Protein AF-A9AW72-F1 (afdb_monomer_lite)

Sequence (147 aa):
MGSSKQIFLMLPPHDPLPLIAGLETLGYKPDPWNKTSLVGMRQAWGQDGTVDIYTSSETFVWKADFPAVCEQITAHVGTDQWMHYVIYFTYHPQAEAALLKLIDWMHTQYPQLTVVTSLHHVFSPDHLPLKDRAMLYWGNDPWDDED

Radius of gyration: 15.01 Å; chains: 1; bounding box: 34×37×42 Å

Secondary structure (DSSP, 8-state):
----EEEEEEE-S--SHHHHHHHHHTT-EE-TT-SS-S-EEEEEETTTEEEEEEEES-THHHHHH-HHHHHHHHHHHS-S--EEEEEEE-S-HHHHHHHHHHHHHHHHH-TT-EEEES-GGGS-TTTTTTTSTTEEE-SS-TT-TT-

pLDDT: mean 74.54, std 15.77, range [37.12, 95.31]

Organism: Herpetosiphon aurantiacus (strain ATCC 23779 / DSM 785 / 114-95) (NCBI:txid316274)

Foldseek 3Di:
DFDWFKKKKKAADDDCPVVQVVVVVLVWDADPPDDDFPDWTKDDDPPFWIKIKGKDPCPPVCCPVPVVVLVVVCVLLVHNRITMMMIITGPDPVNLVSVLVSVVVCCVVGVSMAMEHQCVVSDDCVSDVPPDSRYHHDDPDPVPPVD

Structure (mmCIF, N/CA/C/O backbone):
data_AF-A9AW72-F1
#
_entry.id   AF-A9AW72-F1
#
loop_
_atom_site.group_PDB
_atom_site.id
_atom_site.type_symbol
_atom_site.label_atom_id
_atom_site.label_alt_id
_atom_site.label_comp_id
_atom_site.label_asym_id
_atom_site.label_entity_id
_atom_site.label_seq_id
_atom_site.pdbx_PDB_ins_code
_atom_site.Cartn_x
_atom_site.Cartn_y
_atom_site.Cartn_z
_atom_site.occupancy
_atom_site.B_iso_or_equiv
_atom_site.auth_seq_id
_atom_site.auth_comp_id
_atom_site.auth_asym_id
_atom_site.auth_atom_id
_atom_site.pdbx_PDB_model_num
ATOM 1 N N . MET A 1 1 ? 21.544 6.641 9.767 1.00 37.12 1 MET A N 1
ATOM 2 C CA . MET A 1 1 ? 20.820 5.931 8.693 1.00 37.12 1 MET A CA 1
ATOM 3 C C . MET A 1 1 ? 19.467 5.545 9.257 1.00 37.12 1 MET A C 1
ATOM 5 O O . MET A 1 1 ? 19.424 4.687 10.127 1.00 37.12 1 MET A O 1
ATOM 9 N N . GLY A 1 2 ? 18.400 6.251 8.879 1.00 42.38 2 GLY A N 1
ATOM 10 C CA . GLY A 1 2 ? 17.049 5.880 9.304 1.00 42.38 2 GLY A CA 1
ATOM 11 C C . GLY A 1 2 ? 16.670 4.554 8.651 1.00 42.38 2 GLY A C 1
ATOM 12 O O . GLY A 1 2 ? 16.820 4.415 7.440 1.00 42.38 2 GLY A O 1
ATOM 13 N N . SER A 1 3 ? 16.256 3.558 9.437 1.00 61.50 3 SER A N 1
ATOM 14 C CA . SER A 1 3 ? 15.808 2.282 8.877 1.00 61.50 3 SER A CA 1
ATOM 15 C C . SER A 1 3 ? 14.470 2.509 8.174 1.00 61.50 3 SER A C 1
ATOM 17 O O . SER A 1 3 ? 13.480 2.781 8.859 1.00 61.50 3 SER A O 1
ATOM 19 N N . SER A 1 4 ? 14.41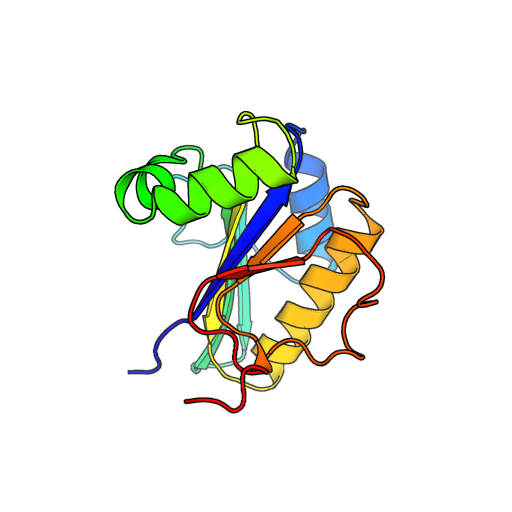9 2.402 6.847 1.00 64.69 4 SER A N 1
ATOM 20 C CA . SER A 1 4 ? 13.142 2.319 6.137 1.00 64.69 4 SER A CA 1
ATOM 21 C C . SER A 1 4 ? 12.352 1.127 6.669 1.00 64.69 4 SER A C 1
ATOM 23 O O . SER A 1 4 ? 12.900 0.039 6.864 1.00 64.69 4 SER A O 1
ATOM 25 N N . LYS A 1 5 ? 11.074 1.349 6.949 1.00 78.56 5 LYS A N 1
ATOM 26 C CA . LYS A 1 5 ? 10.140 0.332 7.420 1.00 78.56 5 LYS A CA 1
ATOM 27 C C . LYS A 1 5 ? 9.283 -0.168 6.272 1.00 78.56 5 LYS A C 1
ATOM 29 O O . LYS A 1 5 ? 9.164 0.516 5.258 1.00 78.56 5 LYS A O 1
ATOM 34 N N . GLN A 1 6 ? 8.733 -1.367 6.432 1.00 79.75 6 GLN A N 1
ATOM 35 C CA . GLN A 1 6 ? 7.973 -2.047 5.391 1.00 79.75 6 GLN A CA 1
ATOM 36 C C . GLN A 1 6 ? 6.622 -2.518 5.916 1.00 79.75 6 GLN A C 1
ATOM 38 O O . GLN A 1 6 ? 6.527 -3.052 7.021 1.00 79.75 6 GLN A O 1
ATOM 43 N N . ILE A 1 7 ? 5.593 -2.329 5.098 1.00 81.06 7 ILE A N 1
ATOM 44 C CA . ILE A 1 7 ? 4.258 -2.902 5.272 1.00 81.06 7 ILE A CA 1
ATOM 45 C C . ILE A 1 7 ? 3.894 -3.595 3.970 1.00 81.06 7 ILE A C 1
ATOM 47 O O . ILE A 1 7 ? 4.200 -3.093 2.889 1.00 81.06 7 ILE A O 1
ATOM 51 N N . PHE A 1 8 ? 3.222 -4.730 4.072 1.00 81.25 8 PHE A N 1
ATOM 52 C CA . PHE A 1 8 ? 2.697 -5.435 2.918 1.00 81.25 8 PHE A CA 1
ATOM 53 C C . PHE A 1 8 ? 1.194 -5.229 2.848 1.00 81.25 8 PHE A C 1
ATOM 55 O O . PHE A 1 8 ? 0.496 -5.299 3.856 1.00 81.25 8 PHE A O 1
ATOM 62 N N . LEU A 1 9 ? 0.700 -4.978 1.647 1.00 83.88 9 LEU A N 1
ATOM 63 C CA . LEU A 1 9 ? -0.717 -4.942 1.347 1.00 83.88 9 LEU A CA 1
ATOM 64 C C . LEU A 1 9 ? -1.028 -6.021 0.325 1.00 83.88 9 LEU A C 1
ATOM 66 O O . LEU A 1 9 ? -0.293 -6.208 -0.646 1.00 83.88 9 LEU A O 1
ATOM 70 N N . MET A 1 10 ? -2.130 -6.720 0.536 1.00 82.44 10 MET A N 1
ATOM 71 C CA . MET A 1 10 ? -2.519 -7.856 -0.281 1.00 82.44 10 MET A CA 1
ATOM 72 C C . MET A 1 10 ? -3.932 -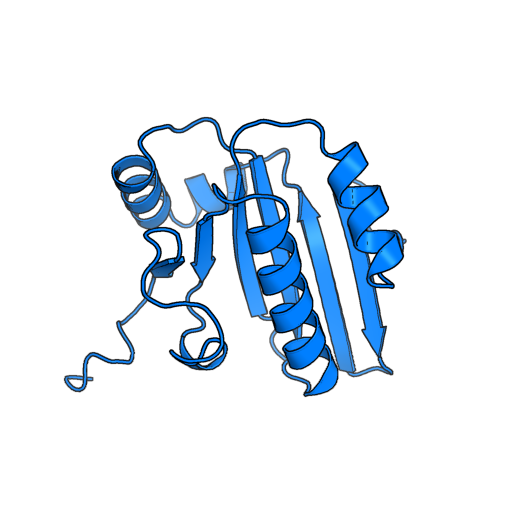7.665 -0.778 1.00 82.44 10 MET A C 1
ATOM 74 O O . MET A 1 10 ? -4.836 -7.314 -0.019 1.00 82.44 10 MET A O 1
ATOM 78 N N . LEU A 1 11 ? -4.104 -7.921 -2.067 1.00 82.19 11 LEU A N 1
ATOM 79 C CA . LEU A 1 11 ? -5.386 -7.845 -2.737 1.00 82.19 11 LEU A CA 1
ATOM 80 C C . LEU A 1 11 ? -5.587 -9.080 -3.611 1.00 82.19 11 LEU A C 1
ATOM 82 O O . LEU A 1 11 ? -4.616 -9.620 -4.158 1.00 82.19 11 LEU A O 1
ATOM 86 N N . PRO A 1 12 ? -6.845 -9.506 -3.815 1.00 81.31 12 PRO A N 1
ATOM 87 C CA . PRO A 1 12 ? -7.168 -10.399 -4.913 1.00 81.31 12 PRO A CA 1
ATOM 88 C C . PRO A 1 12 ? -6.618 -9.857 -6.243 1.00 81.31 12 PRO A C 1
ATOM 90 O O . PRO A 1 12 ? -6.438 -8.640 -6.391 1.00 81.31 12 PRO A O 1
ATOM 93 N N . PRO A 1 13 ? -6.342 -10.730 -7.226 1.00 83.56 13 PRO A N 1
ATOM 94 C CA . PRO A 1 13 ? -5.848 -10.299 -8.523 1.00 83.56 13 PRO A CA 1
ATOM 95 C C . PRO A 1 13 ? -6.814 -9.294 -9.152 1.00 83.56 13 PRO A C 1
ATOM 97 O O . PRO A 1 13 ? -8.013 -9.549 -9.254 1.00 83.56 13 PRO A O 1
ATOM 100 N N . HIS A 1 14 ? -6.287 -8.146 -9.563 1.00 84.50 14 HIS A N 1
ATOM 101 C CA . HIS A 1 14 ? -7.050 -7.075 -10.194 1.00 84.50 14 HIS A CA 1
ATOM 102 C C . HIS A 1 14 ? -6.153 -6.282 -11.152 1.00 84.50 14 HIS A C 1
ATOM 104 O O . HIS A 1 14 ? -4.936 -6.471 -11.182 1.00 84.50 14 HIS A O 1
ATOM 110 N N . ASP A 1 15 ? -6.759 -5.411 -11.957 1.00 87.44 15 ASP A N 1
ATOM 111 C CA . ASP A 1 15 ? -6.027 -4.455 -12.790 1.00 87.44 15 ASP A CA 1
ATOM 112 C C . ASP A 1 15 ? -5.423 -3.347 -11.902 1.00 87.44 15 ASP A C 1
ATOM 114 O O . ASP A 1 15 ? -6.179 -2.706 -11.171 1.00 87.44 15 ASP A O 1
ATOM 118 N N . PRO A 1 16 ? -4.100 -3.093 -11.934 1.00 87.19 16 PRO A N 1
ATOM 119 C CA . PRO A 1 16 ? -3.473 -2.054 -11.120 1.00 87.19 16 PRO A CA 1
ATOM 120 C C . PRO A 1 16 ? -3.718 -0.616 -11.615 1.00 87.19 16 PRO A C 1
ATOM 122 O O . PRO A 1 16 ? -3.408 0.327 -10.885 1.00 87.19 16 PRO A O 1
ATOM 125 N N . LEU A 1 17 ? -4.252 -0.398 -12.824 1.00 89.69 17 LEU A N 1
ATOM 126 C CA . LEU A 1 17 ? -4.426 0.955 -13.378 1.00 89.69 17 LEU A CA 1
ATOM 127 C C . LEU A 1 17 ? -5.315 1.880 -12.520 1.00 89.69 17 LEU A C 1
ATOM 129 O O . LEU A 1 17 ? -4.911 3.025 -12.288 1.00 89.69 17 LEU A O 1
ATOM 133 N N . PRO A 1 18 ? -6.474 1.437 -11.988 1.00 91.12 18 PRO A N 1
ATOM 134 C CA . PRO A 1 18 ? -7.277 2.255 -11.080 1.00 91.12 18 PRO A CA 1
ATOM 135 C C . PRO A 1 18 ? -6.536 2.623 -9.790 1.00 91.12 18 PRO A C 1
ATOM 137 O O . PRO A 1 18 ? -6.717 3.728 -9.279 1.00 91.12 18 PRO A O 1
ATOM 140 N N . LEU A 1 19 ? -5.670 1.732 -9.288 1.00 90.81 19 LEU A N 1
ATOM 141 C CA . LEU A 1 19 ? -4.852 2.013 -8.111 1.00 90.81 19 LEU A CA 1
ATOM 142 C C . LEU A 1 19 ? -3.863 3.144 -8.405 1.00 90.81 19 LEU A C 1
ATOM 144 O O . LEU A 1 19 ? -3.773 4.082 -7.620 1.00 90.81 19 LEU A O 1
ATOM 148 N N . ILE A 1 20 ? -3.155 3.085 -9.539 1.00 92.00 20 ILE A N 1
ATOM 149 C CA . ILE A 1 20 ? -2.201 4.129 -9.948 1.00 92.00 20 ILE A CA 1
ATOM 150 C C . ILE A 1 20 ? -2.899 5.490 -10.031 1.00 92.00 20 ILE A C 1
ATOM 152 O O . ILE A 1 20 ? -2.436 6.449 -9.416 1.00 92.00 20 ILE A O 1
ATOM 156 N N . ALA A 1 21 ? -4.046 5.560 -10.714 1.00 93.38 21 ALA A N 1
ATOM 157 C CA . ALA A 1 21 ? -4.820 6.796 -10.820 1.00 93.38 21 ALA A CA 1
ATOM 158 C C . ALA A 1 21 ? -5.262 7.317 -9.439 1.00 93.38 21 ALA A C 1
ATOM 160 O O . ALA A 1 21 ? -5.168 8.509 -9.153 1.00 93.38 21 ALA A O 1
ATOM 161 N N . GLY A 1 22 ? -5.697 6.424 -8.548 1.00 93.75 22 GLY A N 1
ATOM 162 C CA . GLY A 1 22 ? -6.039 6.766 -7.170 1.00 93.75 22 GLY A CA 1
ATOM 163 C C . GLY A 1 22 ? -4.860 7.323 -6.368 1.00 93.75 22 GLY A C 1
ATOM 164 O O . GLY A 1 22 ? -4.995 8.354 -5.707 1.00 93.75 22 GLY A O 1
ATOM 165 N N . LEU A 1 23 ? -3.684 6.705 -6.489 1.00 94.50 23 LEU A N 1
ATOM 166 C CA . LEU A 1 23 ? -2.448 7.162 -5.849 1.00 94.50 23 LEU A CA 1
ATOM 167 C C . LEU A 1 23 ? -2.055 8.574 -6.312 1.00 94.50 23 LEU A C 1
ATOM 169 O O . LEU A 1 23 ? -1.660 9.403 -5.488 1.00 94.50 23 LEU A O 1
ATOM 173 N N . GLU A 1 24 ? -2.234 8.893 -7.595 1.00 94.94 24 GLU A N 1
ATOM 174 C CA . GLU A 1 24 ? -2.023 10.252 -8.114 1.00 94.94 24 GLU A CA 1
ATOM 175 C C . GLU A 1 24 ? -2.945 11.275 -7.431 1.00 94.94 24 GLU A C 1
ATOM 177 O O . GLU A 1 24 ? -2.486 12.356 -7.050 1.00 94.94 24 GLU A O 1
ATOM 182 N N . THR A 1 25 ? -4.217 10.930 -7.175 1.00 94.50 25 THR A N 1
ATOM 183 C CA . THR A 1 25 ? -5.143 11.818 -6.436 1.00 94.50 25 THR A CA 1
ATOM 184 C C . THR A 1 25 ? -4.739 12.035 -4.975 1.00 94.50 25 THR A C 1
ATOM 186 O O . THR A 1 25 ? -5.037 13.082 -4.396 1.00 94.50 25 THR A O 1
ATOM 189 N N . LEU A 1 26 ? -4.014 11.082 -4.380 1.00 92.56 26 LEU A N 1
ATOM 190 C CA . LEU A 1 26 ? -3.434 11.204 -3.040 1.00 92.56 26 LEU A CA 1
ATOM 191 C C . LEU A 1 26 ? -2.123 12.012 -3.021 1.00 92.56 26 LEU A C 1
ATOM 193 O O . LEU A 1 26 ? -1.607 12.324 -1.944 1.00 92.56 26 LEU A O 1
ATOM 197 N N . GLY A 1 27 ? -1.612 12.401 -4.192 1.00 94.00 27 GLY A N 1
ATOM 198 C CA . GLY A 1 27 ? -0.391 13.185 -4.347 1.00 94.00 27 GLY A CA 1
ATOM 199 C C . GLY A 1 27 ? 0.879 12.349 -4.498 1.00 94.00 27 GLY A C 1
ATOM 200 O O . GLY A 1 27 ? 1.975 12.909 -4.401 1.00 94.00 27 GLY A O 1
ATOM 201 N N . TYR A 1 28 ? 0.752 11.042 -4.736 1.00 95.31 28 TYR A N 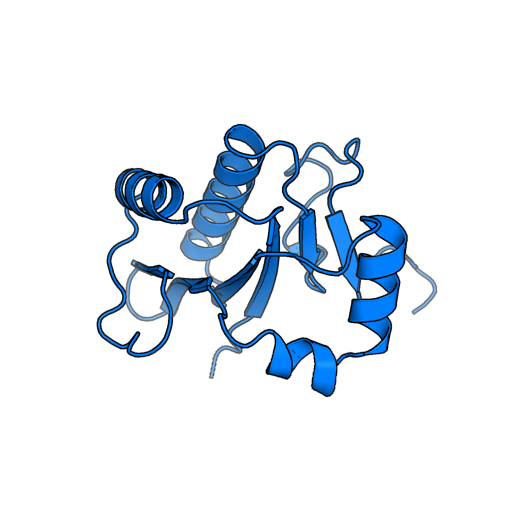1
ATOM 202 C CA . TYR A 1 28 ? 1.879 10.207 -5.134 1.00 95.31 28 TYR A CA 1
ATOM 203 C C . TYR A 1 28 ? 2.238 10.475 -6.594 1.00 95.31 28 TYR A C 1
ATOM 205 O O . TYR A 1 28 ? 1.403 10.866 -7.409 1.00 95.31 28 TYR A O 1
ATOM 213 N N . LYS A 1 29 ? 3.505 10.258 -6.931 1.00 95.00 29 LYS A N 1
ATOM 214 C CA . LYS A 1 29 ? 4.034 10.405 -8.289 1.00 95.00 29 LYS A CA 1
ATOM 215 C C . LYS A 1 29 ? 4.814 9.156 -8.675 1.00 95.00 29 LYS A C 1
ATOM 217 O O . LYS A 1 29 ? 5.317 8.492 -7.772 1.00 95.00 29 LYS A O 1
ATOM 222 N N . PRO A 1 30 ? 4.971 8.859 -9.974 1.00 92.62 30 PRO A N 1
ATOM 223 C CA . PRO A 1 30 ? 5.836 7.773 -10.409 1.00 92.62 30 PRO A CA 1
ATOM 224 C C . PRO A 1 30 ? 7.227 7.896 -9.787 1.00 92.62 30 PRO A C 1
ATOM 226 O O . PRO A 1 30 ? 7.842 8.966 -9.836 1.00 92.62 30 PRO A O 1
ATOM 229 N N . ASP A 1 31 ? 7.702 6.809 -9.187 1.00 89.56 31 ASP A N 1
ATOM 230 C CA . ASP A 1 31 ? 9.051 6.746 -8.649 1.00 89.56 31 ASP A CA 1
ATOM 231 C C . ASP A 1 31 ? 10.063 6.701 -9.812 1.00 89.56 31 ASP A C 1
ATOM 233 O O . ASP A 1 31 ? 10.066 5.728 -10.571 1.00 89.56 31 ASP A 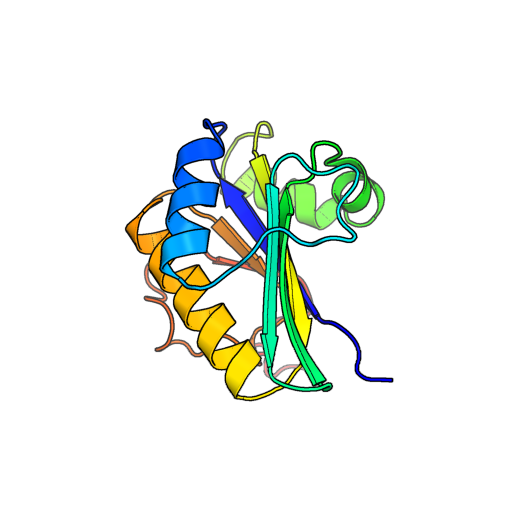O 1
ATOM 237 N N . PRO A 1 32 ? 10.942 7.711 -9.988 1.00 82.50 32 PRO A N 1
ATOM 238 C CA . PRO A 1 32 ? 11.885 7.736 -11.108 1.00 82.50 32 PRO A CA 1
ATOM 239 C C . PRO A 1 32 ? 12.940 6.623 -11.038 1.00 82.50 32 PRO A C 1
ATOM 241 O O . PRO A 1 32 ? 13.645 6.385 -12.023 1.00 82.50 32 PRO A O 1
ATOM 244 N N . TRP A 1 33 ? 13.075 5.954 -9.889 1.00 81.75 33 TRP A N 1
ATOM 245 C CA . TRP A 1 33 ? 14.001 4.841 -9.702 1.00 81.75 33 TRP A CA 1
ATOM 246 C C . TRP A 1 33 ? 13.340 3.465 -9.880 1.00 81.75 33 TRP A C 1
ATOM 248 O O . TRP A 1 33 ? 14.063 2.472 -10.010 1.00 81.75 33 TRP A O 1
ATOM 258 N N . ASN A 1 34 ? 12.008 3.390 -9.987 1.00 79.38 34 ASN A N 1
ATOM 259 C CA . ASN A 1 34 ? 11.300 2.142 -10.248 1.00 79.38 34 ASN A CA 1
ATOM 260 C C . ASN A 1 34 ? 11.479 1.704 -11.708 1.00 79.38 34 ASN A C 1
ATOM 262 O O . ASN A 1 34 ? 10.957 2.327 -12.631 1.00 79.38 34 ASN A O 1
ATOM 266 N N . LYS A 1 35 ? 12.199 0.599 -11.924 1.00 63.09 35 LYS A N 1
ATOM 267 C CA . LYS A 1 35 ? 12.441 0.041 -13.267 1.00 63.09 35 LYS A CA 1
ATOM 268 C C . LYS A 1 35 ? 11.730 -1.280 -13.536 1.00 63.09 35 LYS A C 1
ATOM 270 O O . LYS A 1 35 ? 11.725 -1.729 -14.678 1.00 63.09 35 LYS A O 1
ATOM 275 N N . THR A 1 36 ? 11.189 -1.922 -12.508 1.00 69.06 36 THR A N 1
ATOM 276 C CA . THR A 1 36 ? 10.791 -3.337 -12.575 1.00 69.06 36 THR A CA 1
ATOM 277 C C . THR A 1 36 ? 9.366 -3.587 -12.108 1.00 69.06 36 THR A C 1
ATOM 279 O O . THR A 1 36 ? 8.785 -4.603 -12.477 1.00 69.06 36 THR A O 1
ATOM 282 N N . SER A 1 37 ? 8.778 -2.676 -11.333 1.00 75.38 37 SER A N 1
ATOM 283 C CA . SER A 1 37 ? 7.433 -2.848 -10.802 1.00 75.38 37 SER A CA 1
ATOM 284 C C . SER A 1 37 ? 6.356 -2.255 -11.710 1.00 75.38 37 SER A C 1
ATOM 286 O O . SER A 1 37 ? 6.528 -1.150 -12.226 1.00 75.38 37 SER A O 1
ATOM 288 N N . LEU A 1 38 ? 5.220 -2.954 -11.841 1.00 79.69 38 LEU A N 1
ATOM 289 C CA . LEU A 1 38 ? 4.024 -2.471 -12.549 1.00 79.69 38 LEU A CA 1
ATOM 290 C C . LEU A 1 38 ? 3.437 -1.200 -11.911 1.00 79.69 38 LEU A C 1
ATOM 292 O O . LEU A 1 38 ? 2.950 -0.321 -12.612 1.00 79.69 38 LEU A O 1
ATOM 296 N N . VAL A 1 39 ? 3.518 -1.093 -10.588 1.00 86.06 39 VAL A N 1
ATOM 297 C CA . VAL A 1 39 ? 3.169 0.082 -9.788 1.00 86.06 39 VAL A CA 1
ATOM 298 C C . VAL A 1 39 ? 4.413 0.474 -9.016 1.00 86.06 39 VAL A C 1
ATOM 300 O O . VAL A 1 39 ? 4.862 -0.302 -8.190 1.00 86.06 39 VAL A O 1
ATOM 303 N N . GLY A 1 40 ? 4.955 1.664 -9.241 1.00 90.81 40 GLY A N 1
ATOM 304 C CA . GLY A 1 40 ? 5.989 2.234 -8.377 1.00 90.81 40 GLY A CA 1
ATOM 305 C C . GLY A 1 40 ? 5.727 3.709 -8.213 1.00 90.81 40 GLY A C 1
ATOM 306 O O . GLY A 1 40 ? 5.983 4.490 -9.129 1.00 90.81 40 GLY A O 1
ATOM 307 N N . MET A 1 41 ? 5.159 4.066 -7.068 1.00 94.62 41 MET A N 1
ATOM 308 C CA . MET A 1 41 ? 4.693 5.413 -6.776 1.00 94.62 41 MET A CA 1
ATOM 309 C C . MET A 1 41 ? 5.300 5.881 -5.455 1.00 94.62 41 MET A C 1
ATOM 311 O O . MET A 1 41 ? 5.386 5.114 -4.502 1.00 94.62 41 MET A O 1
ATOM 315 N N . ARG A 1 42 ? 5.698 7.148 -5.390 1.00 93.88 42 ARG A N 1
ATOM 316 C CA . ARG A 1 42 ? 6.367 7.774 -4.249 1.00 93.88 42 ARG A CA 1
ATOM 317 C C . ARG A 1 42 ? 5.689 9.082 -3.868 1.00 93.88 42 ARG A C 1
ATOM 319 O O . ARG A 1 42 ? 5.322 9.886 -4.728 1.00 93.88 42 ARG A O 1
ATOM 326 N N . GLN A 1 43 ? 5.623 9.335 -2.569 1.00 94.94 43 GLN A N 1
ATOM 327 C CA . GLN A 1 43 ? 5.384 10.645 -1.984 1.00 94.94 43 GLN A CA 1
ATOM 328 C C . GLN A 1 43 ? 6.546 10.984 -1.043 1.00 94.94 43 GLN A C 1
ATOM 330 O O . GLN A 1 43 ? 6.990 10.140 -0.269 1.00 94.94 43 GLN A O 1
ATOM 335 N N . ALA A 1 44 ? 7.079 12.203 -1.136 1.00 91.69 44 ALA A N 1
ATOM 336 C CA . ALA A 1 44 ? 8.250 12.619 -0.368 1.00 91.69 44 ALA A CA 1
ATOM 337 C C . ALA A 1 44 ? 8.084 14.030 0.209 1.00 91.69 44 ALA A C 1
ATOM 339 O O . ALA A 1 44 ? 7.525 14.916 -0.443 1.00 91.69 44 ALA A O 1
ATOM 340 N N . TRP A 1 45 ? 8.624 14.238 1.408 1.00 89.44 45 TRP A N 1
ATOM 341 C CA . TRP A 1 45 ? 8.668 15.501 2.134 1.00 89.44 45 TRP A CA 1
ATOM 342 C C . TRP A 1 45 ? 10.090 15.762 2.628 1.00 89.44 45 TRP A C 1
ATOM 344 O O . TRP A 1 45 ? 10.603 15.081 3.517 1.00 89.44 45 TRP A O 1
ATOM 354 N N . GLY A 1 46 ? 10.727 16.786 2.061 1.00 82.75 46 GLY A N 1
ATOM 355 C CA . GLY A 1 46 ? 12.093 17.152 2.430 1.00 82.75 46 GLY A CA 1
ATOM 356 C C . GLY A 1 46 ? 13.097 16.033 2.145 1.00 82.75 46 GLY A C 1
ATOM 357 O O . GLY A 1 46 ? 12.986 15.336 1.138 1.00 82.75 46 GLY A O 1
ATOM 358 N N . GLN A 1 47 ? 14.103 15.904 3.013 1.00 74.62 47 GLN A N 1
ATOM 359 C CA . GLN A 1 47 ? 15.161 14.897 2.873 1.00 74.62 47 GLN A CA 1
ATOM 360 C C . GLN A 1 47 ? 14.853 13.580 3.598 1.00 74.62 47 GLN A C 1
ATOM 362 O O . GLN A 1 47 ? 15.445 12.562 3.252 1.00 74.62 47 GLN A O 1
ATOM 367 N N . ASP A 1 48 ? 13.913 13.588 4.549 1.00 79.75 48 ASP A N 1
ATOM 368 C CA . ASP A 1 48 ? 13.764 12.497 5.519 1.00 79.75 48 ASP A CA 1
ATOM 369 C C . ASP A 1 48 ? 12.386 11.820 5.510 1.00 79.75 48 ASP A C 1
ATOM 371 O O . ASP A 1 48 ? 12.250 10.725 6.050 1.00 79.75 48 ASP A O 1
ATOM 375 N N . GLY A 1 49 ? 11.355 12.430 4.916 1.00 83.94 49 GLY A N 1
ATOM 376 C CA . GLY A 1 49 ? 10.008 11.861 4.855 1.00 83.94 49 GLY A CA 1
ATOM 377 C C . GLY A 1 49 ? 9.731 11.213 3.504 1.00 83.94 49 GLY A C 1
ATOM 378 O O . GLY A 1 49 ? 9.642 11.929 2.512 1.00 83.94 49 GLY A O 1
ATOM 379 N N . THR A 1 50 ? 9.528 9.898 3.441 1.00 89.88 50 THR A N 1
ATOM 380 C CA . THR A 1 50 ? 9.089 9.223 2.208 1.00 89.88 50 THR A CA 1
ATOM 381 C C . THR A 1 50 ? 8.052 8.148 2.496 1.00 89.88 50 THR A C 1
ATOM 383 O O . THR A 1 50 ? 8.109 7.489 3.533 1.00 89.88 50 THR A O 1
ATOM 386 N N . VAL A 1 51 ? 7.134 7.953 1.551 1.00 91.06 51 VAL A N 1
ATOM 387 C CA . VAL A 1 51 ? 6.274 6.774 1.439 1.00 91.06 51 VAL A CA 1
ATOM 388 C C . VAL A 1 51 ? 6.309 6.322 -0.013 1.00 91.06 51 VAL A C 1
ATOM 390 O O . VAL A 1 51 ? 5.933 7.073 -0.913 1.00 91.06 51 VAL A O 1
ATOM 393 N N . ASP A 1 52 ? 6.745 5.093 -0.233 1.00 90.69 52 ASP A N 1
ATOM 394 C CA . ASP A 1 52 ? 6.826 4.466 -1.540 1.00 90.69 52 ASP A CA 1
ATOM 395 C C . ASP A 1 52 ? 5.940 3.233 -1.552 1.00 90.69 52 ASP A C 1
ATOM 397 O O . ASP A 1 52 ? 5.962 2.467 -0.597 1.00 90.69 52 ASP A O 1
ATOM 401 N N . ILE A 1 53 ? 5.207 3.005 -2.633 1.00 90.81 53 ILE A N 1
ATOM 402 C CA . ILE A 1 53 ? 4.411 1.801 -2.843 1.00 90.81 53 ILE A CA 1
ATOM 403 C C . ILE A 1 53 ? 4.830 1.141 -4.151 1.00 90.81 53 ILE A C 1
ATOM 405 O O . ILE A 1 53 ? 4.815 1.772 -5.213 1.00 90.81 53 ILE A O 1
ATOM 409 N N . TYR A 1 54 ? 5.183 -0.140 -4.064 1.00 87.81 54 TYR A N 1
ATOM 410 C CA . TYR A 1 54 ? 5.581 -0.953 -5.204 1.00 87.81 54 TYR A CA 1
ATOM 411 C C . TYR A 1 54 ? 4.713 -2.200 -5.313 1.00 87.81 54 TYR A C 1
ATOM 413 O O . TYR A 1 54 ? 4.482 -2.861 -4.307 1.00 87.81 54 TYR A O 1
ATOM 421 N N . THR A 1 55 ? 4.290 -2.595 -6.513 1.00 84.62 55 THR A N 1
ATOM 422 C CA . THR A 1 55 ? 3.868 -3.993 -6.734 1.00 84.62 55 THR A CA 1
ATOM 423 C C . THR A 1 55 ? 5.085 -4.904 -6.801 1.00 84.62 55 THR A C 1
ATOM 425 O O . THR A 1 55 ? 6.118 -4.517 -7.340 1.00 84.62 55 THR A O 1
ATOM 428 N N . SER A 1 56 ? 4.981 -6.146 -6.351 1.00 65.44 56 SER A N 1
ATOM 429 C CA . SER A 1 56 ? 5.964 -7.149 -6.760 1.00 65.44 56 SER A CA 1
ATOM 430 C C . SER A 1 56 ? 5.315 -8.161 -7.691 1.00 65.44 56 SER A C 1
ATOM 432 O O . SER A 1 56 ? 4.431 -8.907 -7.274 1.00 65.44 56 SER A O 1
ATOM 434 N N . SER A 1 57 ? 5.760 -8.209 -8.952 1.00 51.94 57 SER A N 1
ATOM 435 C CA . SER A 1 57 ? 5.507 -9.362 -9.831 1.00 51.94 57 SER A CA 1
ATOM 436 C C . SER A 1 57 ? 6.235 -10.610 -9.329 1.00 51.94 57 SER A C 1
ATOM 438 O O . SER A 1 57 ? 5.846 -11.733 -9.637 1.00 51.94 57 SER A O 1
ATOM 440 N N . GLU A 1 58 ? 7.277 -10.412 -8.523 1.00 48.16 58 GLU A N 1
ATOM 441 C CA . GLU A 1 58 ? 8.053 -11.461 -7.890 1.00 48.16 58 GLU A CA 1
ATOM 442 C C . GLU A 1 58 ? 7.673 -11.530 -6.412 1.00 48.16 58 GLU A C 1
ATOM 444 O O . GLU A 1 58 ? 8.283 -10.919 -5.536 1.00 48.16 58 GLU A O 1
ATOM 449 N N . THR A 1 59 ? 6.672 -12.345 -6.094 1.00 50.03 59 THR A N 1
ATOM 450 C CA . THR A 1 59 ? 6.346 -12.769 -4.718 1.00 50.03 59 THR A CA 1
ATOM 451 C C . THR A 1 59 ? 7.507 -13.511 -4.022 1.00 50.03 59 THR A C 1
ATOM 453 O O . THR A 1 59 ? 7.349 -14.043 -2.926 1.00 50.03 59 THR A O 1
ATOM 456 N N . PHE A 1 60 ? 8.665 -13.598 -4.681 1.00 45.59 60 PHE A N 1
ATOM 457 C CA . PHE A 1 60 ? 9.790 -14.454 -4.350 1.00 45.59 60 PHE A CA 1
ATOM 458 C C . PHE A 1 60 ? 10.493 -14.046 -3.065 1.00 45.59 60 PHE A C 1
ATOM 460 O O . PHE A 1 60 ? 10.808 -14.925 -2.275 1.00 45.59 60 PHE A O 1
ATOM 467 N N . VAL A 1 61 ? 10.689 -12.744 -2.829 1.00 47.56 61 VAL A N 1
ATOM 468 C CA . VAL A 1 61 ? 11.433 -12.275 -1.648 1.00 47.56 61 VAL A CA 1
ATOM 469 C C . VAL A 1 61 ? 10.721 -12.729 -0.375 1.00 47.56 61 VAL A C 1
ATOM 471 O O . VAL A 1 61 ? 11.325 -13.324 0.501 1.00 47.56 61 VAL A O 1
ATOM 474 N N . TRP A 1 62 ? 9.398 -12.591 -0.310 1.00 54.09 62 TRP A N 1
ATOM 475 C CA . TRP A 1 62 ? 8.660 -12.941 0.900 1.00 54.09 62 TRP A CA 1
ATOM 476 C C . TRP A 1 62 ? 8.406 -14.451 1.047 1.00 54.09 62 TRP A C 1
ATOM 478 O O . TRP A 1 62 ? 8.570 -14.998 2.134 1.00 54.09 62 TRP A O 1
ATOM 488 N N . LYS A 1 63 ? 8.101 -15.156 -0.057 1.00 57.06 63 LYS A N 1
ATOM 489 C CA . LYS A 1 63 ? 7.963 -16.625 -0.047 1.00 57.06 63 LYS A CA 1
ATOM 490 C C . LYS A 1 63 ? 9.257 -17.347 0.320 1.00 57.06 63 LYS A C 1
ATOM 492 O O . LYS A 1 63 ? 9.184 -18.392 0.959 1.00 57.06 63 LYS A O 1
ATOM 497 N N . ALA A 1 64 ? 10.407 -16.806 -0.075 1.00 58.41 64 ALA A N 1
ATOM 498 C CA . ALA A 1 64 ? 11.705 -17.380 0.254 1.00 58.41 64 ALA A CA 1
ATOM 499 C C . ALA A 1 64 ? 12.193 -16.963 1.649 1.00 58.41 64 ALA A C 1
ATOM 501 O O . ALA A 1 64 ? 12.645 -17.823 2.402 1.00 58.41 64 ALA A O 1
ATOM 502 N N . ASP A 1 65 ? 12.074 -15.680 2.006 1.00 58.81 65 ASP A N 1
ATOM 503 C CA . ASP A 1 65 ? 12.656 -15.153 3.246 1.00 58.81 65 ASP A CA 1
ATOM 504 C C . ASP A 1 65 ? 11.752 -15.374 4.475 1.00 58.81 65 ASP A C 1
ATOM 506 O O . ASP A 1 65 ? 12.254 -15.479 5.594 1.00 58.81 65 ASP A O 1
ATOM 510 N N . PHE A 1 66 ? 10.427 -15.484 4.288 1.00 64.25 66 PHE A N 1
ATOM 511 C CA . PHE A 1 66 ? 9.436 -15.568 5.374 1.00 64.25 66 PHE A CA 1
ATOM 512 C C . PHE A 1 66 ? 8.327 -16.615 5.120 1.00 64.25 66 PHE A C 1
ATOM 514 O O . PHE A 1 66 ? 7.135 -16.297 5.187 1.00 64.25 66 PHE A O 1
ATOM 521 N N . PRO A 1 67 ? 8.676 -17.894 4.877 1.00 68.50 67 PRO A N 1
ATOM 522 C CA . PRO A 1 67 ? 7.714 -18.930 4.488 1.00 68.50 67 PRO A CA 1
ATOM 523 C C . PRO A 1 67 ? 6.606 -19.171 5.526 1.00 68.50 67 PRO A C 1
ATOM 525 O O . PRO A 1 67 ? 5.453 -19.363 5.152 1.00 68.50 67 PRO A O 1
ATOM 528 N N . ALA A 1 68 ? 6.915 -19.088 6.824 1.00 69.19 68 ALA A N 1
ATOM 529 C CA . ALA A 1 68 ? 5.919 -19.262 7.885 1.00 69.19 68 ALA A CA 1
ATOM 530 C C . ALA A 1 68 ? 4.841 -18.168 7.860 1.00 69.19 68 ALA A C 1
ATOM 532 O O . ALA A 1 68 ? 3.664 -18.438 8.089 1.00 69.19 68 ALA A O 1
ATOM 533 N N . VAL A 1 69 ? 5.230 -16.932 7.540 1.00 67.50 69 VAL A N 1
ATOM 534 C CA . VAL A 1 69 ? 4.278 -15.826 7.453 1.00 67.50 69 VAL A CA 1
ATOM 535 C C . VAL A 1 69 ? 3.430 -15.984 6.191 1.00 67.50 69 VAL A C 1
ATOM 537 O O . VAL A 1 69 ? 2.215 -15.826 6.254 1.00 67.50 69 VAL A O 1
ATOM 540 N N . CYS A 1 70 ? 4.020 -16.423 5.073 1.00 70.44 70 CYS A N 1
ATOM 541 C CA . CYS A 1 70 ? 3.257 -16.815 3.884 1.00 70.44 70 CYS A CA 1
ATOM 542 C C . CYS A 1 70 ? 2.187 -17.860 4.179 1.00 70.44 70 CYS A C 1
ATOM 544 O O . CYS A 1 70 ? 1.051 -17.699 3.734 1.00 70.44 70 CYS A O 1
ATOM 546 N N . GLU A 1 71 ? 2.527 -18.921 4.908 1.00 71.81 71 GLU A N 1
ATOM 547 C CA . GLU A 1 71 ? 1.579 -19.977 5.266 1.00 71.81 71 GLU A CA 1
ATOM 548 C C . GLU A 1 71 ? 0.447 -19.450 6.151 1.00 71.81 71 GLU A C 1
ATOM 550 O O . GLU A 1 71 ? -0.716 -19.743 5.876 1.00 71.81 71 GLU A O 1
ATOM 555 N N . GLN A 1 72 ? 0.759 -18.625 7.155 1.00 68.62 72 GLN A N 1
ATOM 556 C CA . GLN A 1 72 ? -0.245 -18.014 8.032 1.00 68.62 72 GLN A CA 1
ATOM 557 C C . GLN A 1 72 ? -1.238 -17.154 7.253 1.00 68.62 72 GLN A C 1
ATOM 559 O O . GLN A 1 72 ? -2.449 -17.297 7.426 1.00 68.62 72 GLN A O 1
ATOM 564 N N . ILE A 1 73 ? -0.747 -16.303 6.348 1.00 68.19 73 ILE A N 1
ATOM 565 C CA . ILE A 1 73 ? -1.640 -15.505 5.510 1.00 68.19 73 ILE A CA 1
ATOM 566 C C . ILE A 1 73 ? -2.439 -16.408 4.574 1.00 68.19 73 ILE A C 1
ATOM 568 O O . ILE A 1 73 ? -3.658 -16.265 4.509 1.00 68.19 73 ILE A O 1
ATOM 572 N N . THR A 1 74 ? -1.784 -17.344 3.875 1.00 71.31 74 THR A N 1
ATOM 573 C CA . THR A 1 74 ? -2.434 -18.297 2.947 1.00 71.31 74 THR A CA 1
ATOM 574 C C . THR A 1 74 ? -3.578 -19.034 3.634 1.00 71.31 74 THR A C 1
ATOM 576 O O . THR A 1 74 ? -4.672 -19.125 3.080 1.00 71.31 74 THR A O 1
ATOM 579 N N . ALA A 1 75 ? -3.363 -19.493 4.868 1.00 71.19 75 ALA A N 1
ATOM 580 C CA . ALA A 1 75 ? -4.383 -20.143 5.678 1.00 71.19 75 ALA A CA 1
ATOM 581 C C . ALA A 1 75 ? -5.528 -19.195 6.074 1.00 71.19 75 ALA A C 1
ATOM 583 O O . ALA A 1 75 ? -6.687 -19.606 6.065 1.00 71.19 75 ALA A O 1
ATOM 584 N N . HIS A 1 76 ? -5.222 -17.938 6.405 1.00 65.00 76 HIS A N 1
ATOM 585 C CA . HIS A 1 76 ? -6.214 -16.960 6.861 1.00 65.00 76 HIS A CA 1
ATOM 586 C C . HIS A 1 76 ? -7.089 -16.408 5.732 1.00 65.00 76 HIS A C 1
ATOM 588 O O . HIS A 1 76 ? -8.306 -16.304 5.868 1.00 65.00 76 HIS A O 1
ATOM 594 N N . VAL A 1 77 ? -6.476 -16.057 4.605 1.00 66.44 77 VAL A N 1
ATOM 595 C CA . VAL A 1 77 ? -7.157 -15.426 3.466 1.00 66.44 77 VAL A CA 1
ATOM 596 C C . VAL A 1 77 ? -7.627 -16.482 2.441 1.00 66.44 77 VAL A C 1
ATOM 598 O O . VAL A 1 77 ? -8.508 -16.209 1.627 1.00 66.44 77 VAL A O 1
ATOM 601 N N . GLY A 1 78 ? -7.120 -17.719 2.513 1.00 66.94 78 GLY A N 1
ATOM 602 C CA . GLY A 1 78 ? -7.703 -18.900 1.860 1.00 66.94 78 GLY A CA 1
ATOM 603 C C . GLY A 1 78 ? -7.321 -19.125 0.391 1.00 66.94 78 GLY A C 1
ATOM 604 O O . GLY A 1 78 ? -7.977 -19.913 -0.290 1.00 66.94 78 GLY A O 1
ATOM 605 N N . THR A 1 79 ? -6.298 -18.444 -0.124 1.00 65.06 79 THR A N 1
ATOM 606 C CA . THR A 1 79 ? -5.774 -18.633 -1.492 1.00 65.06 79 THR A CA 1
ATOM 607 C C . THR A 1 79 ? -4.302 -18.215 -1.561 1.00 65.06 79 THR A C 1
ATOM 609 O O . THR A 1 79 ? -3.812 -17.568 -0.653 1.00 65.06 79 THR A O 1
ATOM 612 N N . ASP A 1 80 ? -3.559 -18.602 -2.593 1.00 65.88 80 ASP A N 1
ATOM 613 C CA . ASP A 1 80 ? -2.148 -18.228 -2.794 1.00 65.88 80 ASP A CA 1
ATOM 614 C C . ASP A 1 80 ? -1.952 -17.235 -3.959 1.00 65.88 80 ASP A C 1
ATOM 616 O O . ASP A 1 80 ? -0.834 -16.775 -4.229 1.00 65.88 80 ASP A O 1
ATOM 620 N N . GLN A 1 81 ? -3.045 -16.894 -4.649 1.00 71.19 81 GLN A N 1
ATOM 621 C CA . GLN A 1 81 ? -3.070 -16.033 -5.829 1.00 71.19 81 GLN A CA 1
ATOM 622 C C . GLN A 1 81 ? -3.379 -14.582 -5.455 1.00 71.19 81 GLN A C 1
ATOM 624 O O . GLN A 1 81 ? -4.462 -14.084 -5.752 1.00 71.19 81 GLN A O 1
ATOM 629 N N . TRP A 1 82 ? -2.441 -13.880 -4.820 1.00 76.88 82 TRP A N 1
ATOM 630 C CA . TRP A 1 82 ? -2.609 -12.457 -4.497 1.00 76.88 82 TRP A CA 1
ATOM 631 C C . TRP A 1 82 ? -1.655 -11.545 -5.241 1.00 76.88 82 TRP A C 1
ATOM 633 O O . TRP A 1 82 ? -0.492 -11.877 -5.488 1.00 76.88 82 TRP A O 1
ATOM 643 N N . MET A 1 83 ? -2.145 -10.339 -5.516 1.00 81.06 83 MET A N 1
ATOM 644 C CA . MET A 1 83 ? -1.294 -9.216 -5.865 1.00 81.06 83 MET A CA 1
ATOM 645 C C . MET A 1 83 ? -0.758 -8.590 -4.576 1.00 81.06 83 MET A C 1
ATOM 647 O O . MET A 1 83 ? -1.524 -8.273 -3.666 1.00 81.06 83 MET A O 1
ATOM 651 N N . HIS A 1 84 ? 0.565 -8.445 -4.499 1.00 80.69 84 HIS A N 1
ATOM 652 C CA . HIS A 1 84 ? 1.259 -7.941 -3.319 1.00 80.69 84 HIS A CA 1
ATOM 653 C C . HIS A 1 84 ? 1.816 -6.553 -3.603 1.00 80.69 84 HIS A C 1
ATOM 655 O O . HIS A 1 84 ? 2.517 -6.350 -4.602 1.00 80.69 84 HIS A O 1
ATOM 661 N N . TYR A 1 85 ? 1.552 -5.633 -2.685 1.00 85.75 85 TYR A N 1
ATOM 662 C CA . TYR A 1 85 ? 2.141 -4.309 -2.667 1.00 85.75 85 TYR A CA 1
ATOM 663 C C . TYR A 1 85 ? 3.034 -4.181 -1.446 1.00 85.75 85 TYR A C 1
ATOM 665 O O . TYR A 1 85 ? 2.640 -4.537 -0.338 1.00 85.75 85 TYR A O 1
ATOM 673 N N . VAL A 1 86 ? 4.235 -3.664 -1.649 1.00 84.75 86 VAL A N 1
ATOM 674 C CA . VAL A 1 86 ? 5.175 -3.350 -0.580 1.00 84.75 86 VAL A CA 1
ATOM 675 C C . VAL A 1 86 ? 5.194 -1.843 -0.416 1.00 84.75 86 VAL A C 1
ATOM 677 O O . VAL A 1 86 ? 5.491 -1.122 -1.370 1.00 84.75 86 VAL A O 1
ATOM 680 N N . ILE A 1 87 ? 4.881 -1.377 0.788 1.00 87.69 87 ILE A N 1
ATOM 681 C CA . ILE A 1 87 ? 5.016 0.022 1.165 1.00 87.69 87 ILE A CA 1
ATOM 682 C C . ILE A 1 87 ? 6.306 0.195 1.954 1.00 87.69 87 ILE A C 1
ATOM 684 O O . ILE A 1 87 ? 6.456 -0.407 3.015 1.00 87.69 87 ILE A O 1
ATOM 688 N N . TYR A 1 88 ? 7.205 1.047 1.469 1.00 87.31 88 TYR A N 1
ATOM 689 C CA . TYR A 1 88 ? 8.387 1.499 2.196 1.00 87.31 88 TYR A CA 1
ATOM 690 C C . TYR A 1 88 ? 8.145 2.897 2.741 1.00 87.31 88 TYR A C 1
ATOM 692 O O . TYR A 1 88 ? 7.730 3.781 1.999 1.00 87.31 88 TYR A O 1
ATOM 700 N N . PHE A 1 89 ? 8.446 3.139 4.012 1.00 86.94 89 PHE A N 1
ATOM 701 C CA . PHE A 1 89 ? 8.324 4.481 4.578 1.00 86.94 89 PHE A CA 1
ATOM 702 C C . PHE A 1 89 ? 9.386 4.777 5.633 1.00 86.94 89 PHE A C 1
ATOM 704 O O . PHE A 1 89 ? 10.041 3.875 6.163 1.00 86.94 89 PHE A O 1
ATOM 711 N N . THR A 1 90 ? 9.576 6.058 5.927 1.00 87.25 90 THR A N 1
ATOM 712 C CA . THR A 1 90 ? 10.448 6.531 7.007 1.00 87.25 90 THR A CA 1
ATOM 713 C C . THR A 1 90 ? 9.626 6.956 8.222 1.00 87.25 90 THR A C 1
ATOM 715 O O . THR A 1 90 ? 8.508 7.447 8.080 1.00 87.25 90 THR A O 1
ATOM 718 N N . TYR A 1 91 ? 10.180 6.800 9.431 1.00 79.56 91 TYR A N 1
ATOM 719 C CA . TYR A 1 91 ? 9.576 7.384 10.634 1.00 79.56 91 TYR A CA 1
ATOM 720 C C . TYR A 1 91 ? 9.725 8.896 10.603 1.00 79.56 91 TYR A C 1
ATOM 722 O O . TYR A 1 91 ? 10.757 9.461 10.969 1.00 79.56 91 TYR A O 1
ATOM 730 N N . HIS A 1 92 ? 8.682 9.534 10.101 1.00 84.38 92 HIS A N 1
ATOM 731 C CA . HIS A 1 92 ? 8.552 10.967 9.995 1.00 84.38 92 HIS A CA 1
ATOM 732 C C . HIS A 1 92 ? 7.060 11.297 10.113 1.00 84.38 92 HIS A C 1
ATOM 734 O O . HIS A 1 92 ? 6.269 10.660 9.414 1.00 84.38 92 HIS A O 1
ATOM 740 N N . PRO A 1 93 ? 6.641 12.309 10.896 1.00 85.19 93 PRO A N 1
ATOM 741 C CA . PRO A 1 93 ? 5.218 12.569 11.143 1.00 85.19 93 PRO A CA 1
ATOM 742 C C . PRO A 1 93 ? 4.370 12.713 9.869 1.00 85.19 93 PRO A C 1
ATOM 744 O O . PRO A 1 93 ? 3.230 12.266 9.807 1.00 85.19 93 PRO A O 1
ATOM 747 N N . GLN A 1 94 ? 4.935 13.313 8.816 1.00 88.75 94 GLN A N 1
ATOM 748 C CA . GLN A 1 94 ? 4.248 13.467 7.526 1.00 88.75 94 GLN A CA 1
ATOM 749 C C . GLN A 1 94 ? 4.154 12.152 6.742 1.00 88.75 94 GLN A C 1
ATOM 751 O O . GLN A 1 94 ? 3.141 11.915 6.089 1.00 88.75 94 GLN A O 1
ATOM 756 N N . ALA A 1 95 ? 5.182 11.303 6.821 1.00 88.12 95 ALA A N 1
ATOM 757 C CA . ALA A 1 95 ? 5.181 10.002 6.163 1.00 88.12 95 ALA A CA 1
ATOM 758 C C . ALA A 1 95 ? 4.213 9.041 6.868 1.00 88.12 95 ALA A C 1
ATOM 760 O O . ALA A 1 95 ? 3.441 8.363 6.202 1.00 88.12 95 ALA A O 1
ATOM 761 N N . GLU A 1 96 ? 4.173 9.054 8.201 1.00 86.12 96 GLU A N 1
ATOM 762 C CA . GLU A 1 96 ? 3.205 8.287 8.994 1.00 86.12 96 GLU A CA 1
ATOM 763 C C . GLU A 1 96 ? 1.765 8.719 8.701 1.00 86.12 96 GLU A C 1
ATOM 765 O O . GLU A 1 96 ? 0.914 7.883 8.406 1.00 86.12 96 GLU A O 1
ATOM 770 N N . ALA A 1 97 ? 1.491 10.028 8.686 1.00 86.69 97 ALA A N 1
ATOM 771 C CA . ALA A 1 97 ? 0.164 10.536 8.343 1.00 86.69 97 ALA A CA 1
ATOM 772 C C . ALA A 1 97 ? -0.260 10.148 6.914 1.00 86.69 97 ALA A C 1
ATOM 774 O O . ALA A 1 97 ? -1.416 9.795 6.677 1.00 86.69 97 ALA A O 1
ATOM 775 N N . ALA A 1 98 ? 0.666 10.193 5.953 1.00 90.06 98 ALA A N 1
ATOM 776 C CA . ALA A 1 98 ? 0.387 9.798 4.577 1.00 90.06 98 ALA A CA 1
ATOM 777 C C . ALA A 1 98 ? 0.216 8.286 4.404 1.00 90.06 98 ALA A C 1
ATOM 779 O O . ALA A 1 98 ? -0.626 7.863 3.612 1.00 90.06 98 ALA A O 1
ATOM 780 N N . LEU A 1 99 ? 0.969 7.483 5.156 1.00 89.19 99 LEU A N 1
ATOM 781 C CA . LEU A 1 99 ? 0.814 6.035 5.227 1.00 89.19 99 LEU A CA 1
ATOM 782 C C . LEU A 1 99 ? -0.572 5.658 5.762 1.00 89.19 99 LEU A C 1
ATOM 784 O O . LEU A 1 99 ? -1.267 4.857 5.141 1.00 89.19 99 LEU A O 1
ATOM 788 N N . LEU A 1 100 ? -0.997 6.265 6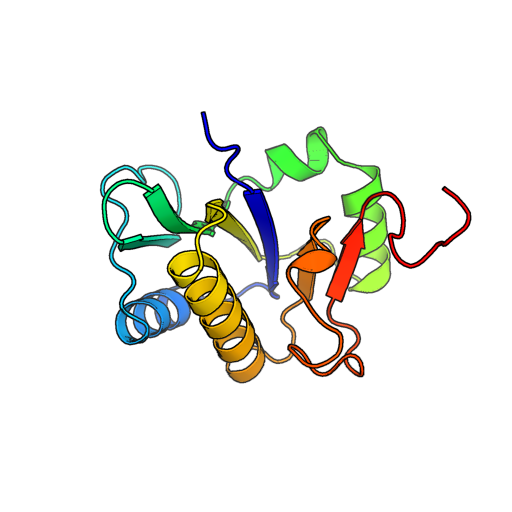.875 1.00 86.81 100 LEU A N 1
ATOM 789 C CA . LEU A 1 100 ? -2.326 6.030 7.445 1.00 86.81 100 LEU A CA 1
ATOM 790 C C . LEU A 1 100 ? -3.427 6.426 6.458 1.00 86.81 100 LEU A C 1
ATOM 792 O O . LEU A 1 100 ? -4.344 5.647 6.214 1.00 86.81 100 LEU A O 1
ATOM 796 N N . LYS A 1 101 ? -3.294 7.594 5.815 1.00 88.62 101 LYS A N 1
ATOM 797 C CA . LYS A 1 101 ? -4.230 8.045 4.775 1.00 88.62 101 LYS A CA 1
ATOM 798 C C . LYS A 1 101 ? -4.278 7.093 3.576 1.00 88.62 101 LYS A C 1
ATOM 800 O O . LYS A 1 101 ? -5.349 6.873 3.018 1.00 88.62 101 LYS A O 1
ATOM 805 N N . LEU A 1 102 ? -3.132 6.556 3.156 1.00 90.88 102 LEU A N 1
ATOM 806 C CA . LEU A 1 102 ? -3.051 5.586 2.067 1.00 90.88 102 LEU A CA 1
ATOM 807 C C . LEU A 1 102 ? -3.807 4.303 2.424 1.00 90.88 102 LEU A C 1
ATOM 809 O O . LEU A 1 102 ? -4.612 3.835 1.625 1.00 90.88 102 LEU A O 1
ATOM 813 N N . ILE A 1 103 ? -3.573 3.759 3.617 1.00 87.44 103 ILE A N 1
ATOM 814 C CA . ILE A 1 103 ? -4.198 2.508 4.061 1.00 87.44 103 ILE A CA 1
ATOM 815 C C . ILE A 1 103 ? -5.711 2.678 4.232 1.00 87.44 103 ILE A C 1
ATOM 817 O O . ILE A 1 103 ? -6.467 1.849 3.732 1.00 87.44 103 ILE A O 1
ATOM 821 N N . ASP A 1 104 ? -6.160 3.775 4.845 1.00 85.25 104 ASP A N 1
ATOM 822 C CA . ASP A 1 104 ? -7.586 4.108 4.972 1.00 85.25 104 ASP A CA 1
ATOM 823 C C . ASP A 1 104 ? -8.275 4.235 3.600 1.00 85.25 104 ASP A C 1
ATOM 825 O O . ASP A 1 104 ? -9.322 3.630 3.335 1.00 85.25 104 ASP A O 1
ATOM 829 N N . TRP A 1 105 ? -7.637 4.948 2.666 1.00 90.00 105 TRP A N 1
ATOM 830 C CA . TRP A 1 105 ? -8.132 5.052 1.297 1.00 90.00 105 TRP A CA 1
ATOM 831 C C . TRP A 1 105 ? -8.198 3.684 0.607 1.00 90.00 105 TRP A C 1
ATOM 833 O O . TRP A 1 105 ? -9.217 3.365 -0.010 1.00 90.00 105 TRP A O 1
ATOM 843 N N . MET A 1 106 ? -7.160 2.850 0.729 1.00 87.88 106 MET A N 1
ATOM 844 C CA . MET A 1 106 ? -7.155 1.521 0.116 1.00 87.88 106 MET A CA 1
ATOM 845 C C . MET A 1 106 ? -8.216 0.603 0.725 1.00 87.88 106 MET A C 1
ATOM 847 O O . MET A 1 106 ? -8.859 -0.111 -0.033 1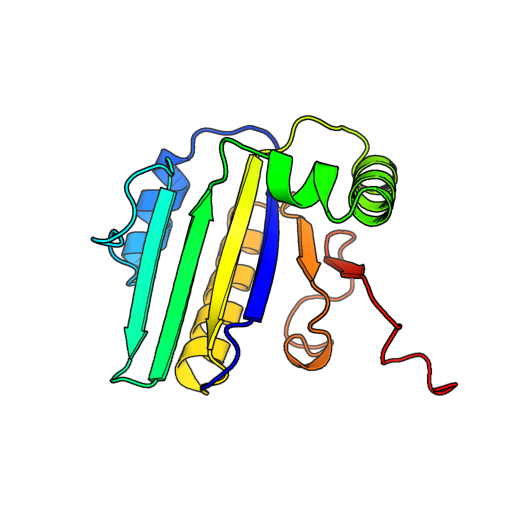.00 87.88 106 MET A O 1
ATOM 851 N N . HIS A 1 107 ? -8.474 0.648 2.034 1.00 83.88 107 HIS A N 1
ATOM 852 C CA . HIS A 1 107 ? -9.588 -0.096 2.637 1.00 83.88 107 HIS A CA 1
ATOM 853 C C . HIS A 1 107 ? -10.950 0.378 2.122 1.00 83.88 107 HIS A C 1
ATOM 855 O O . HIS A 1 107 ? -11.843 -0.437 1.892 1.00 83.88 107 HIS A O 1
ATOM 861 N N . THR A 1 108 ? -11.097 1.684 1.883 1.00 84.88 108 THR A N 1
ATOM 862 C CA . THR A 1 108 ? -12.320 2.249 1.298 1.00 84.88 108 THR A CA 1
ATOM 863 C C . THR A 1 108 ? -12.536 1.771 -0.141 1.00 84.88 108 THR A C 1
ATOM 865 O O . THR A 1 108 ? -13.660 1.446 -0.520 1.00 84.88 108 THR A O 1
ATOM 868 N N . GLN A 1 109 ? -11.478 1.731 -0.958 1.00 86.69 109 GLN A N 1
ATOM 869 C CA . GLN A 1 109 ? -11.569 1.297 -2.360 1.00 86.69 109 GLN A CA 1
ATOM 870 C C . GLN A 1 109 ? -11.613 -0.227 -2.515 1.00 86.69 109 GLN A C 1
ATOM 872 O O . GLN A 1 109 ? -12.239 -0.742 -3.440 1.00 86.69 109 GLN A O 1
ATOM 877 N N . TYR A 1 110 ? -10.959 -0.949 -1.608 1.00 85.94 110 TYR A N 1
ATOM 878 C CA . TYR A 1 110 ? -10.777 -2.390 -1.662 1.00 85.94 110 TYR A CA 1
ATOM 879 C C . TYR A 1 110 ? -11.130 -3.019 -0.307 1.00 85.94 110 TYR A C 1
ATOM 881 O O . TYR A 1 110 ? -10.247 -3.284 0.508 1.00 85.94 110 TYR A O 1
ATOM 889 N N . PRO A 1 111 ? -12.410 -3.353 -0.069 1.00 82.56 111 PRO A N 1
ATOM 890 C CA . PRO A 1 111 ? -12.846 -3.964 1.191 1.00 82.56 111 PRO A CA 1
ATOM 891 C C . PRO A 1 111 ? -12.184 -5.318 1.503 1.00 82.56 111 PRO A C 1
ATOM 893 O O . PRO A 1 111 ? -12.240 -5.794 2.627 1.00 82.56 111 PRO A O 1
ATOM 896 N N . GLN A 1 112 ? -11.574 -5.956 0.500 1.00 79.25 112 GLN A N 1
ATOM 897 C CA . GLN A 1 112 ? -10.849 -7.225 0.626 1.00 79.25 112 GLN A CA 1
ATOM 898 C C . GLN A 1 112 ? -9.348 -7.040 0.908 1.00 79.25 112 GLN A C 1
ATOM 900 O O . GLN A 1 112 ? -8.607 -8.023 0.921 1.00 79.25 112 GLN A O 1
ATOM 905 N N . LEU A 1 113 ? -8.884 -5.796 1.075 1.00 83.38 113 LEU A N 1
ATOM 906 C CA . LEU A 1 113 ? -7.497 -5.478 1.395 1.00 83.38 113 LEU A CA 1
ATOM 907 C C . LEU A 1 113 ? -7.080 -6.182 2.676 1.00 83.38 113 LEU A C 1
ATOM 909 O O . LEU A 1 113 ? -7.730 -6.008 3.698 1.00 83.38 113 LEU A O 1
ATOM 913 N N . THR A 1 114 ? -5.971 -6.914 2.628 1.00 80.94 114 THR A N 1
ATOM 914 C CA . THR A 1 114 ? -5.304 -7.419 3.828 1.00 80.94 114 THR A CA 1
ATOM 915 C C . THR A 1 114 ? -3.992 -6.667 4.035 1.00 80.94 114 THR A C 1
ATOM 917 O O . THR A 1 114 ? -3.143 -6.639 3.146 1.00 80.94 114 THR A O 1
ATOM 920 N N . VAL A 1 115 ? -3.828 -6.039 5.195 1.00 80.50 115 VAL A N 1
ATOM 921 C CA . VAL A 1 115 ? -2.606 -5.361 5.637 1.00 80.50 115 VAL A CA 1
ATOM 922 C C . VAL A 1 115 ? -1.789 -6.339 6.467 1.00 80.50 115 VAL A C 1
ATOM 924 O O . VAL A 1 115 ? -2.304 -6.937 7.406 1.00 80.50 115 VAL A O 1
ATOM 927 N N . VAL A 1 116 ? -0.507 -6.478 6.155 1.00 78.12 116 VAL A N 1
ATOM 928 C CA . VAL A 1 116 ? 0.420 -7.349 6.875 1.00 78.12 116 VAL A CA 1
ATOM 929 C C . VAL A 1 116 ? 1.612 -6.537 7.341 1.00 78.12 116 VAL A C 1
ATOM 931 O O . VAL A 1 116 ? 2.326 -5.926 6.541 1.00 78.12 116 VAL A O 1
ATOM 934 N N . THR A 1 117 ? 1.847 -6.516 8.649 1.00 77.00 117 THR A N 1
ATOM 935 C CA . THR A 1 117 ? 2.879 -5.656 9.227 1.00 77.00 117 THR A CA 1
ATOM 936 C C . THR A 1 117 ? 3.417 -6.184 10.551 1.00 77.00 117 THR A C 1
ATOM 938 O O . THR A 1 117 ? 2.690 -6.785 11.330 1.00 77.00 117 THR A O 1
ATOM 941 N N . SER A 1 118 ? 4.693 -5.913 10.818 1.00 69.25 118 SER A N 1
ATOM 942 C CA . SER A 1 118 ? 5.319 -6.081 12.135 1.00 69.25 118 SER A CA 1
ATOM 943 C C . SER A 1 118 ? 5.317 -4.783 12.958 1.00 69.25 118 SER A C 1
ATOM 945 O O . SER A 1 118 ? 5.956 -4.687 14.002 1.00 69.25 118 SER A O 1
ATOM 947 N N . LEU A 1 119 ? 4.653 -3.727 12.474 1.00 71.94 119 LEU A N 1
ATOM 948 C CA . LEU A 1 119 ? 4.752 -2.363 13.003 1.00 71.94 119 LEU A CA 1
ATOM 949 C C . LEU A 1 119 ? 3.498 -1.973 13.775 1.00 71.94 119 LEU A C 1
ATOM 951 O O . LEU A 1 119 ? 2.763 -1.058 13.409 1.00 71.94 119 LEU A O 1
ATOM 955 N N . HIS A 1 120 ? 3.264 -2.666 14.874 1.00 64.44 120 HIS A N 1
ATOM 956 C CA . HIS A 1 120 ? 2.038 -2.520 15.649 1.00 64.44 120 HIS A CA 1
ATOM 957 C C . HIS A 1 120 ? 1.839 -1.117 16.242 1.00 64.44 120 HIS A C 1
ATOM 959 O O . HIS A 1 120 ? 0.717 -0.645 16.329 1.00 64.44 120 HIS A O 1
ATOM 965 N N . HIS A 1 121 ? 2.916 -0.399 16.577 1.00 62.94 121 HIS A N 1
ATOM 966 C CA . HIS A 1 121 ? 2.835 0.967 17.118 1.00 62.94 121 HIS A CA 1
ATOM 967 C C . HIS A 1 121 ? 2.408 2.022 16.085 1.00 62.94 121 HIS A C 1
ATOM 969 O O . HIS A 1 121 ? 2.039 3.130 16.464 1.00 62.94 121 HIS A O 1
ATOM 975 N N . VAL A 1 122 ? 2.481 1.714 14.784 1.00 63.03 122 VAL A N 1
ATOM 976 C CA . VAL A 1 122 ? 2.046 2.639 13.722 1.00 63.03 122 VAL A CA 1
ATOM 977 C C . VAL A 1 122 ? 0.518 2.647 13.616 1.00 63.03 122 VAL A C 1
ATOM 979 O O . VAL A 1 122 ? -0.087 3.662 13.267 1.00 63.03 122 VAL A O 1
ATOM 982 N N . PHE A 1 123 ? -0.121 1.537 13.981 1.00 64.69 123 PHE A N 1
ATOM 983 C CA . PHE A 1 123 ? -1.559 1.344 13.890 1.00 64.69 123 PHE A CA 1
ATOM 984 C C . PHE A 1 123 ? -2.160 1.282 15.292 1.00 64.69 123 PHE A C 1
ATOM 986 O O . PHE A 1 123 ? -2.194 0.233 15.926 1.00 64.69 123 PHE A O 1
ATOM 993 N N . SER A 1 124 ? -2.651 2.424 15.781 1.00 54.69 124 SER A N 1
ATOM 994 C CA . SER A 1 124 ? -3.508 2.419 16.965 1.00 54.69 124 SER A CA 1
ATOM 995 C C . SER A 1 124 ? -4.795 1.647 16.652 1.00 54.69 124 SER A C 1
ATOM 997 O O . SER A 1 124 ? -5.306 1.768 15.532 1.00 54.69 124 SER A O 1
ATOM 999 N N . PRO A 1 125 ? -5.370 0.947 17.642 1.00 53.69 125 PRO A N 1
ATOM 1000 C CA . PRO A 1 125 ? -6.743 0.461 17.623 1.00 53.69 125 PRO A CA 1
ATOM 1001 C C . PRO A 1 125 ? -7.802 1.395 17.024 1.00 53.69 125 PRO A C 1
ATOM 1003 O O . PRO A 1 125 ? -8.797 0.928 16.475 1.00 53.69 125 PRO A O 1
ATOM 1006 N N . ASP A 1 126 ? -7.579 2.706 17.129 1.00 56.19 126 ASP A N 1
ATOM 1007 C CA . ASP A 1 126 ? -8.497 3.745 16.659 1.00 56.19 126 ASP A CA 1
ATOM 1008 C C . ASP A 1 126 ? -8.223 4.204 15.215 1.00 56.19 126 ASP A C 1
ATOM 1010 O O . ASP A 1 126 ? -9.064 4.864 14.607 1.00 56.19 126 ASP A O 1
ATOM 1014 N N . HIS A 1 127 ? -7.045 3.896 14.660 1.00 55.69 127 HIS A N 1
ATOM 1015 C CA . HIS A 1 127 ? -6.637 4.340 13.319 1.00 55.69 127 HIS A CA 1
ATOM 1016 C C . HIS A 1 127 ? -7.198 3.468 12.201 1.00 55.69 127 HIS A C 1
ATOM 1018 O O . HIS A 1 127 ? -7.222 3.889 11.048 1.00 55.69 127 HIS A O 1
ATOM 1024 N N . LEU A 1 128 ? -7.646 2.263 12.533 1.00 51.69 128 LEU A N 1
ATOM 1025 C CA . LEU A 1 128 ? -8.290 1.336 11.619 1.00 51.69 128 LEU A CA 1
ATOM 1026 C C . LEU A 1 128 ? -9.406 0.664 12.410 1.00 51.69 128 LEU A C 1
ATOM 1028 O O . LEU A 1 128 ? -9.191 0.349 13.579 1.00 51.69 128 LEU A O 1
ATOM 1032 N N . PRO A 1 129 ? -10.602 0.439 11.845 1.00 45.62 129 PRO A N 1
ATOM 1033 C CA . PRO A 1 129 ? -11.617 -0.315 12.555 1.00 45.62 129 PRO A CA 1
ATOM 1034 C C . PRO A 1 129 ? -11.069 -1.724 12.828 1.00 45.62 129 PRO A C 1
ATOM 1036 O O . PRO A 1 129 ? -11.153 -2.602 11.974 1.00 45.62 129 PRO A O 1
ATOM 1039 N N . LEU A 1 130 ? -10.562 -1.964 14.045 1.00 42.81 130 LEU A N 1
ATOM 1040 C CA . LEU A 1 130 ? -10.105 -3.260 14.585 1.00 42.81 130 LEU A CA 1
ATOM 1041 C C . LEU A 1 130 ? -11.192 -4.354 14.611 1.00 42.81 130 LEU A C 1
ATOM 1043 O O . LEU A 1 130 ? -11.081 -5.365 15.299 1.00 42.81 130 LEU A O 1
ATOM 1047 N N . LYS A 1 131 ? -12.291 -4.155 13.892 1.00 40.78 131 LYS A N 1
ATOM 1048 C CA . LYS A 1 131 ? -13.374 -5.118 13.750 1.00 40.78 131 LYS A CA 1
ATOM 1049 C C . LYS A 1 131 ? -13.279 -5.925 12.462 1.00 40.78 131 LYS A C 1
ATOM 1051 O O . LYS A 1 131 ? -14.076 -6.848 12.314 1.00 40.78 131 LYS A O 1
ATOM 1056 N N . ASP A 1 132 ? -12.345 -5.609 11.563 1.00 45.84 132 ASP A N 1
ATOM 1057 C CA . ASP A 1 132 ? -12.245 -6.297 10.280 1.00 45.84 132 ASP A CA 1
ATOM 1058 C C . ASP A 1 132 ? -11.072 -7.279 10.210 1.00 45.84 132 ASP A C 1
ATOM 1060 O O . ASP A 1 132 ? -9.971 -7.026 10.693 1.00 45.84 132 ASP A O 1
ATOM 1064 N N . ARG A 1 133 ? -11.322 -8.426 9.578 1.00 51.44 133 ARG A N 1
ATOM 1065 C CA . ARG A 1 133 ? -10.463 -9.628 9.506 1.00 51.44 133 ARG A CA 1
ATOM 1066 C C . ARG A 1 133 ? -9.192 -9.438 8.657 1.00 51.44 133 ARG A C 1
ATOM 1068 O O . ARG A 1 133 ? -8.580 -10.414 8.235 1.00 51.44 133 ARG A O 1
ATOM 1075 N N . ALA A 1 134 ? -8.835 -8.190 8.393 1.00 59.22 134 ALA A N 1
ATOM 1076 C CA . ALA A 1 134 ? -8.002 -7.718 7.302 1.00 59.22 134 ALA A CA 1
ATOM 1077 C C . ALA A 1 134 ? -6.621 -7.209 7.749 1.00 59.22 134 ALA A C 1
ATOM 1079 O O . ALA A 1 134 ? -5.858 -6.736 6.916 1.00 59.22 134 ALA A O 1
ATOM 1080 N N . MET A 1 135 ? -6.270 -7.286 9.034 1.00 69.06 135 MET A N 1
ATOM 1081 C CA . MET A 1 135 ? -4.924 -6.956 9.513 1.00 69.06 135 MET A CA 1
ATOM 1082 C C . MET A 1 135 ? -4.256 -8.186 10.112 1.00 69.06 135 MET A C 1
ATOM 1084 O O . MET A 1 135 ? -4.767 -8.773 11.064 1.00 69.06 135 MET A O 1
ATOM 1088 N N . LEU A 1 136 ? -3.108 -8.558 9.556 1.00 68.94 136 LEU A N 1
ATOM 1089 C CA . LEU A 1 136 ? -2.288 -9.668 10.012 1.00 68.94 136 LEU A CA 1
ATOM 1090 C C . LEU A 1 136 ? -0.971 -9.130 10.549 1.00 68.94 136 LEU A C 1
ATOM 1092 O O . LEU A 1 136 ? -0.147 -8.569 9.824 1.00 68.94 136 LEU A O 1
ATOM 1096 N N . TYR A 1 137 ? -0.780 -9.308 11.844 1.00 68.56 137 TYR A N 1
ATOM 1097 C CA . TYR A 1 137 ? 0.472 -8.966 12.478 1.00 68.56 137 TYR A CA 1
ATOM 1098 C C . TYR A 1 137 ? 1.433 -10.150 12.457 1.00 68.56 137 TYR A C 1
ATOM 1100 O O . TYR A 1 137 ? 1.011 -11.291 12.637 1.00 68.56 137 TYR A O 1
ATOM 1108 N N . TRP A 1 138 ? 2.718 -9.884 12.235 1.00 64.38 138 TRP A N 1
ATOM 1109 C CA . TRP A 1 138 ? 3.753 -10.915 12.279 1.00 64.38 138 TRP A CA 1
ATOM 1110 C C . TRP A 1 138 ? 5.005 -10.401 12.990 1.00 64.38 138 TRP A C 1
ATOM 1112 O O . TRP A 1 138 ? 5.462 -9.287 12.739 1.00 64.38 138 TRP A O 1
ATOM 1122 N N . GLY A 1 139 ? 5.554 -11.221 13.883 1.00 58.50 139 GLY A N 1
ATOM 1123 C CA . GLY A 1 139 ? 6.544 -10.813 14.884 1.00 58.50 139 GLY A CA 1
ATOM 1124 C C . GLY A 1 139 ? 6.040 -11.129 16.294 1.00 58.50 139 GLY A C 1
ATOM 1125 O O . GLY A 1 139 ? 4.982 -11.741 16.429 1.00 58.50 139 GLY A O 1
ATOM 1126 N N . ASN A 1 140 ? 6.795 -10.744 17.327 1.00 50.56 140 ASN A N 1
ATOM 1127 C CA . ASN A 1 140 ? 6.292 -10.809 18.702 1.00 50.56 140 ASN A CA 1
ATOM 1128 C C . ASN A 1 140 ? 5.033 -9.940 18.799 1.00 50.56 140 ASN A C 1
ATOM 1130 O O . ASN A 1 140 ? 5.034 -8.819 18.284 1.00 50.56 140 ASN A O 1
ATOM 1134 N N . ASP A 1 141 ? 3.976 -10.465 19.417 1.00 48.81 141 ASP A N 1
ATOM 1135 C CA . ASP A 1 141 ? 2.781 -9.687 19.724 1.00 48.81 141 ASP A CA 1
ATOM 1136 C C . ASP A 1 141 ? 3.169 -8.590 20.732 1.00 48.81 141 ASP A C 1
ATOM 1138 O O . ASP A 1 141 ? 3.630 -8.900 21.820 1.00 48.81 141 ASP A O 1
ATOM 1142 N N . PRO A 1 142 ? 3.056 -7.298 20.403 1.00 44.47 142 PRO A N 1
ATOM 1143 C CA . PRO A 1 142 ? 3.432 -6.212 21.299 1.00 44.47 142 PRO A CA 1
ATOM 1144 C C . PRO A 1 142 ? 2.310 -5.822 22.252 1.00 44.47 142 PRO A C 1
ATOM 1146 O O . PRO A 1 142 ? 2.455 -4.838 22.974 1.00 44.47 142 PRO A O 1
ATOM 1149 N N . TRP A 1 143 ? 1.187 -6.539 22.212 1.00 47.88 143 TRP A N 1
ATOM 1150 C CA . TRP A 1 143 ? 0.193 -6.552 23.280 1.00 47.88 143 TRP A CA 1
ATOM 1151 C C . TRP A 1 143 ? 0.366 -7.768 24.194 1.00 47.88 143 TRP A C 1
ATOM 1153 O O . TRP A 1 143 ? -0.366 -7.892 25.176 1.00 47.88 143 TRP A O 1
ATOM 1163 N N . ASP A 1 144 ? 1.309 -8.657 23.871 1.00 47.16 144 ASP A N 1
ATOM 1164 C CA . ASP A 1 144 ? 1.757 -9.699 24.777 1.00 47.16 144 ASP A CA 1
ATOM 1165 C C . ASP A 1 144 ? 2.716 -9.041 25.771 1.00 47.16 144 ASP A C 1
ATOM 1167 O O . ASP A 1 144 ? 3.894 -8.822 25.498 1.00 47.16 144 ASP A O 1
ATOM 1171 N N . ASP A 1 145 ? 2.166 -8.648 26.921 1.00 46.47 145 ASP A N 1
ATOM 1172 C CA . ASP A 1 145 ? 2.896 -8.045 28.044 1.00 46.47 145 ASP A CA 1
ATOM 1173 C C . ASP A 1 145 ? 3.907 -9.030 28.695 1.00 46.47 145 ASP A C 1
ATOM 1175 O O . ASP A 1 145 ? 4.470 -8.725 29.751 1.00 46.47 145 ASP A O 1
ATOM 1179 N N . GLU A 1 146 ? 4.117 -10.226 28.123 1.00 43.16 146 GLU A N 1
ATOM 1180 C CA . GLU A 1 146 ? 5.034 -11.253 28.637 1.00 43.16 146 GLU A CA 1
ATOM 1181 C C . GLU A 1 146 ? 6.493 -11.151 28.131 1.00 43.16 146 GLU A C 1
ATOM 1183 O O . GLU A 1 146 ? 7.313 -11.958 28.574 1.00 43.16 146 GLU A O 1
ATOM 1188 N N . ASP A 1 147 ? 6.861 -10.143 27.320 1.00 40.12 147 ASP A N 1
ATOM 1189 C CA . ASP A 1 147 ? 8.266 -9.830 26.947 1.00 40.12 147 ASP A CA 1
ATOM 1190 C C . ASP A 1 147 ? 8.684 -8.361 27.208 1.00 40.12 147 ASP A C 1
ATOM 1192 O O . ASP A 1 147 ? 8.152 -7.432 26.555 1.00 40.12 147 ASP A O 1
#